Protein AF-A0A2H0WFL1-F1 (afdb_monomer_lite)

pLDDT: mean 81.98, std 18.78, range [39.06, 96.19]

Secondary structure (DSSP, 8-state):
---------------------S--EEEEEETTTEEEEE-TT-BHHHHHHHTT-----TTTTSSSS--SEEEEEE-GGGSPPPPHHHHHHHHHHT--TTEEETTTSB--TT-EEEE--------

Foldseek 3Di:
DDDDDDDDDDDDDPPPPPDDPDDWAWEAEPPVRDIWTDDQPDFLVRRCVVVVNDWDDPVVLPLPPLRQKKFWPDDLVVWDDFDPSFVVVCVVVVNDSRIGRSSRTGGHHHIYMYGDRPDPPDD

Structure (mmCIF, N/CA/C/O backbone):
data_AF-A0A2H0WFL1-F1
#
_entry.id   AF-A0A2H0WFL1-F1
#
loop_
_atom_site.group_PDB
_atom_site.id
_atom_site.type_symbol
_atom_site.label_atom_id
_atom_site.label_alt_id
_atom_site.label_comp_id
_atom_site.label_asym_id
_atom_site.label_entity_id
_atom_site.label_seq_id
_atom_site.pdbx_PDB_ins_code
_atom_site.Cartn_x
_atom_site.Cartn_y
_atom_site.Cartn_z
_atom_site.occupancy
_atom_site.B_iso_or_equiv
_atom_site.auth_seq_id
_atom_site.auth_comp_id
_atom_site.auth_asym_id
_atom_site.auth_atom_id
_atom_site.pdbx_PDB_model_num
ATOM 1 N N . MET A 1 1 ? -10.691 56.637 39.962 1.00 40.41 1 MET A N 1
ATOM 2 C CA . MET A 1 1 ? -10.719 56.886 38.496 1.00 40.41 1 MET A CA 1
ATOM 3 C C . MET A 1 1 ? -9.616 56.018 37.896 1.00 40.41 1 MET A C 1
ATOM 5 O O . MET A 1 1 ? -8.538 56.067 38.453 1.00 40.41 1 MET A O 1
ATOM 9 N N . ARG A 1 2 ? -9.723 55.165 36.876 1.00 43.38 2 ARG A N 1
ATOM 10 C CA . ARG A 1 2 ? -10.666 54.875 35.780 1.00 43.38 2 ARG A CA 1
ATOM 11 C C . ARG A 1 2 ? -10.201 53.474 35.275 1.00 43.38 2 ARG A C 1
ATOM 13 O O . ARG A 1 2 ? -9.009 53.314 35.069 1.00 43.38 2 ARG A O 1
ATOM 20 N N . TRP A 1 3 ? -10.982 52.384 35.379 1.00 39.47 3 TRP A N 1
ATOM 21 C CA . TRP A 1 3 ? -11.643 51.686 34.241 1.00 39.47 3 TRP A CA 1
ATOM 22 C C . TRP A 1 3 ? -10.806 51.741 32.935 1.00 39.47 3 TRP A C 1
ATOM 24 O O . TRP A 1 3 ? -10.462 52.838 32.517 1.00 39.47 3 TRP A O 1
ATOM 34 N N . LYS A 1 4 ? -10.473 50.684 32.179 1.00 42.97 4 LYS A N 1
ATOM 35 C CA . LYS A 1 4 ? -11.078 49.371 31.854 1.00 42.97 4 LYS A CA 1
ATOM 36 C C . LYS A 1 4 ? -9.931 48.497 31.283 1.00 42.97 4 LYS A C 1
ATOM 38 O O . LYS A 1 4 ? -8.981 49.051 30.753 1.00 42.97 4 LYS A O 1
ATOM 43 N N . GLY A 1 5 ? -9.900 47.177 31.412 1.00 40.69 5 GLY A N 1
ATOM 44 C CA . GLY A 1 5 ? -10.826 46.265 30.747 1.00 40.69 5 GLY A CA 1
ATOM 45 C C . GLY A 1 5 ? -10.134 45.606 29.549 1.00 40.69 5 GLY A C 1
ATOM 46 O O . GLY A 1 5 ? -9.771 46.281 28.595 1.00 40.69 5 GLY A O 1
ATOM 47 N N . VAL A 1 6 ? -9.946 44.292 29.683 1.00 48.81 6 VAL A N 1
ATOM 48 C CA . VAL A 1 6 ? -9.890 43.240 28.656 1.00 48.81 6 VAL A CA 1
ATOM 49 C C . VAL A 1 6 ? -10.146 43.665 27.206 1.00 48.81 6 VAL A C 1
ATOM 51 O O . VAL A 1 6 ? -11.125 44.352 26.936 1.00 48.81 6 VAL A O 1
ATOM 54 N N . SER A 1 7 ? -9.366 43.125 26.262 1.00 40.28 7 SER A N 1
ATOM 55 C CA . SER A 1 7 ? -9.861 42.323 25.120 1.00 40.28 7 SER A CA 1
ATOM 56 C C . SER A 1 7 ? -8.899 42.320 23.927 1.00 40.28 7 SER A C 1
ATOM 58 O O . SER A 1 7 ? -8.324 43.343 23.583 1.00 40.28 7 SER A O 1
ATOM 60 N N . SER A 1 8 ? -8.868 41.170 23.240 1.00 41.31 8 SER A N 1
ATOM 61 C CA . SER A 1 8 ? -8.566 41.031 21.807 1.00 41.31 8 SER A CA 1
ATOM 62 C C . SER A 1 8 ? -7.094 41.247 21.420 1.00 41.31 8 SER A C 1
ATOM 64 O O . SER A 1 8 ? -6.538 42.319 21.575 1.00 41.31 8 SER A O 1
ATOM 66 N N . LEU A 1 9 ? -6.377 40.269 20.875 1.00 49.91 9 LEU A N 1
ATOM 67 C CA . LEU A 1 9 ? -6.654 39.723 19.550 1.00 49.91 9 LEU A CA 1
ATOM 68 C C . LEU A 1 9 ? -6.137 38.281 19.464 1.00 49.91 9 LEU A C 1
ATOM 70 O O . LEU A 1 9 ? -5.036 37.988 19.008 1.00 49.91 9 LEU A O 1
ATOM 74 N N . PHE A 1 10 ? -6.999 37.363 19.886 1.00 42.56 10 PHE A N 1
ATOM 75 C CA . PHE A 1 10 ? -7.108 36.063 19.238 1.00 42.56 10 PHE A CA 1
ATOM 76 C C . PHE A 1 10 ? -7.441 36.280 17.752 1.00 42.56 10 PHE A C 1
ATOM 78 O O . PHE A 1 10 ? -8.192 37.195 17.416 1.00 42.56 10 PHE A O 1
ATOM 85 N N . LYS A 1 11 ? -7.021 35.318 16.920 1.00 46.03 11 LYS A N 1
ATOM 86 C CA . LYS A 1 11 ? -7.586 34.986 15.599 1.00 46.03 11 LYS A CA 1
ATOM 87 C C . LYS A 1 11 ? -7.197 35.896 14.427 1.00 46.03 11 LYS A C 1
ATOM 89 O O . LYS A 1 11 ? -7.854 36.894 14.164 1.00 46.03 11 LYS A O 1
ATOM 94 N N . LYS A 1 12 ? -6.296 35.376 13.585 1.00 50.34 12 LYS A N 1
ATOM 95 C CA . LYS A 1 12 ? -6.610 34.751 12.274 1.00 50.34 12 LYS A CA 1
ATOM 96 C C . LYS A 1 12 ? -5.452 34.981 11.308 1.00 50.34 12 LYS A C 1
ATOM 98 O O . LYS A 1 12 ? -5.140 36.126 11.023 1.00 50.34 12 LYS A O 1
ATOM 103 N N . ASN A 1 13 ? -4.888 33.895 10.773 1.00 45.66 13 ASN A N 1
ATOM 104 C CA . ASN A 1 13 ? -4.589 33.750 9.339 1.00 45.66 13 ASN A CA 1
ATOM 105 C C . ASN A 1 13 ? -4.037 32.347 9.008 1.00 45.66 13 ASN A C 1
ATOM 107 O O . ASN A 1 13 ? -3.027 32.212 8.331 1.00 45.66 13 ASN A O 1
ATOM 111 N N . LEU A 1 14 ? -4.742 31.285 9.419 1.00 54.12 14 LEU A N 1
ATOM 112 C CA . LEU A 1 14 ? -4.736 30.050 8.629 1.00 54.12 14 LEU A CA 1
ATOM 113 C C . LEU A 1 14 ? -5.922 30.129 7.670 1.00 54.12 14 LEU A C 1
ATOM 115 O O . LEU A 1 14 ? -7.050 29.777 8.010 1.00 54.12 14 LEU A O 1
ATOM 119 N N . LYS A 1 15 ? -5.664 30.638 6.465 1.00 42.47 15 LYS A N 1
ATOM 120 C CA . LYS A 1 15 ? -6.513 30.364 5.308 1.00 42.47 15 LYS A CA 1
ATOM 121 C C . LYS A 1 15 ? -6.208 28.935 4.858 1.00 42.47 15 LYS A C 1
ATOM 123 O O . LYS A 1 15 ? -5.465 28.726 3.907 1.00 42.47 15 LYS A O 1
ATOM 128 N N . ILE A 1 16 ? -6.750 27.956 5.575 1.00 59.47 16 ILE A N 1
ATOM 129 C CA . ILE A 1 16 ? -6.935 26.617 5.017 1.00 59.47 16 ILE A CA 1
ATOM 130 C C . ILE A 1 16 ? -8.029 26.758 3.967 1.00 59.47 16 ILE A C 1
ATOM 132 O O . ILE A 1 16 ? -9.206 26.911 4.288 1.00 59.47 16 ILE A O 1
ATOM 136 N N . ASN A 1 17 ? -7.595 26.835 2.710 1.00 50.41 17 ASN A N 1
ATOM 137 C CA . ASN A 1 17 ? -8.466 26.803 1.550 1.00 50.41 17 ASN A CA 1
ATOM 138 C C . ASN A 1 17 ? -9.220 25.471 1.580 1.00 50.41 17 ASN A C 1
ATOM 140 O O . ASN A 1 17 ? -8.698 24.411 1.251 1.00 50.41 17 ASN A O 1
ATOM 144 N N . SER A 1 18 ? -10.454 25.554 2.051 1.00 65.56 18 SER A N 1
ATOM 145 C CA . SER A 1 18 ? -11.490 24.551 1.929 1.00 65.56 18 SER A CA 1
ATOM 146 C C . SER A 1 18 ? -11.858 24.408 0.455 1.00 65.56 18 SER A C 1
ATOM 148 O O . SER A 1 18 ? -12.591 25.255 -0.049 1.00 65.56 18 SER A O 1
ATOM 150 N N . GLN A 1 19 ? -11.346 23.380 -0.225 1.00 56.47 19 GLN A N 1
ATOM 151 C CA . GLN A 1 19 ? -11.892 22.840 -1.480 1.00 56.47 19 GLN A CA 1
ATOM 152 C C . GLN A 1 19 ? -11.073 21.614 -1.928 1.00 56.47 19 GLN A C 1
ATOM 154 O O . GLN A 1 19 ? -10.107 21.758 -2.664 1.00 56.47 19 GLN A O 1
ATOM 159 N N . SER A 1 20 ? -11.449 20.413 -1.475 1.00 49.81 20 SER A N 1
ATOM 160 C CA . SER A 1 20 ? -11.457 19.192 -2.308 1.00 49.81 20 SER A CA 1
ATOM 161 C C . SER A 1 20 ? -12.083 18.036 -1.520 1.00 49.81 20 SER A C 1
ATOM 163 O O . SER A 1 20 ? -11.421 17.137 -1.014 1.00 49.81 20 SER A O 1
ATOM 165 N N . SER A 1 21 ? -13.393 18.107 -1.327 1.00 56.44 21 SER A N 1
ATOM 166 C CA . SER A 1 21 ? -14.206 16.995 -0.851 1.00 56.44 21 SER A CA 1
ATOM 167 C C . SER A 1 21 ? -14.844 16.331 -2.070 1.00 56.44 21 SER A C 1
ATOM 169 O O . SER A 1 21 ? -15.737 16.940 -2.657 1.00 56.44 21 SER A O 1
ATOM 171 N N . LYS A 1 22 ? -14.402 15.118 -2.458 1.00 55.22 22 LYS A N 1
ATOM 172 C CA . LYS A 1 22 ? -15.269 14.134 -3.151 1.00 55.22 22 LYS A CA 1
ATOM 173 C C . LYS A 1 22 ? -14.754 12.703 -3.328 1.00 55.22 22 LYS A C 1
ATOM 175 O O . LYS A 1 22 ? -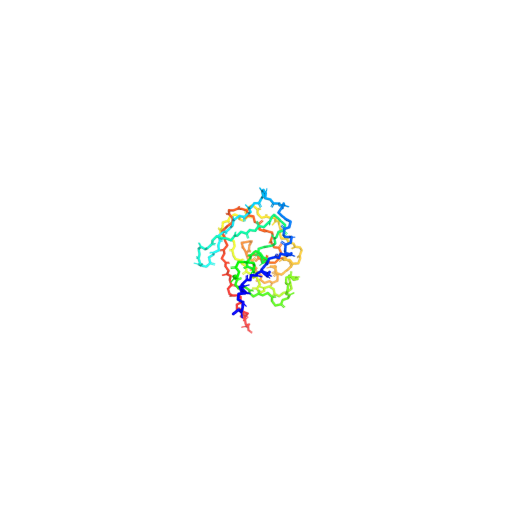15.579 11.864 -3.656 1.00 55.22 22 LYS A O 1
ATOM 180 N N . ASP A 1 23 ? -13.505 12.382 -3.002 1.00 62.41 23 ASP A N 1
ATOM 181 C CA . ASP A 1 23 ? -13.008 11.004 -3.143 1.00 62.41 23 ASP A CA 1
ATOM 182 C C . ASP A 1 23 ? -12.281 10.520 -1.886 1.00 62.41 23 ASP A C 1
ATOM 184 O O . ASP A 1 23 ? -11.087 10.218 -1.906 1.00 62.41 23 ASP A O 1
ATOM 188 N N . ALA A 1 24 ? -13.004 10.495 -0.765 1.00 78.19 24 ALA A N 1
ATOM 189 C CA . ALA A 1 24 ? -12.489 9.919 0.469 1.00 78.19 24 ALA A CA 1
ATOM 190 C C . ALA A 1 24 ? -12.315 8.408 0.277 1.00 78.19 24 ALA A C 1
ATOM 192 O O . ALA A 1 24 ? -13.291 7.659 0.199 1.00 78.19 24 ALA A O 1
ATOM 193 N N . ILE A 1 25 ? -11.064 7.968 0.173 1.00 91.50 25 ILE A N 1
ATOM 194 C CA . ILE A 1 25 ? -10.721 6.555 0.192 1.00 91.50 25 ILE A CA 1
ATOM 195 C C . ILE A 1 25 ? -10.616 6.127 1.646 1.00 91.50 25 ILE A C 1
ATOM 197 O O . ILE A 1 25 ? -9.908 6.755 2.427 1.00 91.50 25 ILE A O 1
ATOM 201 N N . VAL A 1 26 ? -11.295 5.038 1.991 1.00 92.88 26 VAL A N 1
ATOM 202 C CA . VAL A 1 26 ? -11.204 4.427 3.317 1.00 92.88 26 VAL A CA 1
ATOM 203 C C . VAL A 1 26 ? -10.749 2.985 3.167 1.00 92.88 26 VAL A C 1
ATOM 205 O O . VAL A 1 26 ? -11.300 2.235 2.352 1.00 92.88 26 VAL A O 1
ATOM 208 N N . PHE A 1 27 ? -9.746 2.606 3.949 1.00 94.38 27 PHE A N 1
ATOM 209 C CA . PHE A 1 27 ? -9.265 1.233 4.058 1.00 94.38 27 PHE A CA 1
ATOM 210 C C . PHE A 1 27 ? -9.034 0.857 5.517 1.00 94.38 27 PHE A C 1
ATOM 212 O O . PHE A 1 27 ? -8.821 1.722 6.362 1.00 94.38 27 PHE A O 1
ATOM 219 N N . ARG A 1 28 ? -9.066 -0.442 5.807 1.00 96.19 28 ARG A N 1
ATOM 220 C CA . ARG A 1 28 ? -8.909 -0.976 7.159 1.00 96.19 28 ARG A CA 1
ATOM 221 C C . ARG A 1 28 ? -7.506 -1.515 7.389 1.00 96.19 28 ARG A C 1
ATOM 223 O O . ARG A 1 28 ? -6.960 -2.212 6.531 1.00 96.19 28 ARG A O 1
ATOM 230 N N . VAL A 1 29 ? -6.963 -1.258 8.575 1.00 95.62 29 VAL A N 1
ATOM 231 C CA . VAL A 1 29 ? -5.633 -1.703 9.002 1.00 95.62 29 VAL A CA 1
ATOM 232 C C . VAL A 1 29 ? -5.744 -2.690 10.162 1.00 95.62 29 VAL A C 1
ATOM 234 O O . VAL A 1 29 ? -6.427 -2.433 11.148 1.00 95.62 29 VAL A O 1
ATOM 237 N N . LEU A 1 30 ? -5.054 -3.824 10.043 1.00 93.69 30 LEU A N 1
ATOM 238 C CA . LEU A 1 30 ? -4.908 -4.848 11.079 1.00 93.69 30 LEU A CA 1
ATOM 239 C C . LEU A 1 30 ? -3.495 -4.814 11.693 1.00 93.69 30 LEU A C 1
ATOM 241 O O . LEU A 1 30 ? -2.532 -4.552 10.955 1.00 93.69 30 LEU A O 1
ATOM 245 N N . PRO A 1 31 ? -3.341 -5.179 12.984 1.00 90.31 31 PRO A N 1
ATOM 246 C CA . PRO A 1 31 ? -4.352 -5.749 13.897 1.00 90.31 31 PRO A CA 1
ATOM 247 C C . PRO A 1 31 ? -5.283 -4.747 14.604 1.00 90.31 31 PRO A C 1
ATOM 249 O O . PRO A 1 31 ? -6.173 -5.179 15.323 1.00 90.31 31 PRO A O 1
ATOM 252 N N . GLU A 1 32 ? -5.104 -3.442 14.420 1.00 87.94 32 GLU A N 1
ATOM 253 C CA . GLU A 1 32 ? -5.833 -2.403 15.168 1.00 87.94 32 GLU A CA 1
ATOM 254 C C . GLU A 1 32 ? -7.309 -2.265 14.774 1.00 87.94 32 GLU A C 1
ATOM 256 O O . GLU A 1 32 ? -8.051 -1.550 15.440 1.00 87.94 32 GLU A O 1
ATOM 261 N N . GLU A 1 33 ? -7.725 -2.915 13.684 1.00 90.44 33 GLU A N 1
ATOM 262 C CA . GLU A 1 33 ? -9.065 -2.817 13.090 1.00 90.44 33 GLU A CA 1
ATOM 263 C C . GLU A 1 33 ? -9.521 -1.370 12.852 1.00 90.44 33 GLU A C 1
ATOM 265 O O . GLU A 1 33 ? -10.714 -1.067 12.863 1.00 90.44 33 GLU A O 1
ATOM 270 N N . ALA A 1 34 ? -8.565 -0.473 12.613 1.00 91.56 34 ALA A N 1
ATOM 271 C CA . ALA A 1 34 ? -8.834 0.941 12.431 1.00 91.56 34 ALA A CA 1
ATOM 272 C C . ALA A 1 34 ? -9.022 1.275 10.952 1.00 91.56 34 ALA A C 1
ATOM 274 O O . ALA A 1 34 ? -8.302 0.773 10.082 1.00 91.56 34 ALA A O 1
ATOM 275 N N . ASP A 1 35 ? -9.968 2.167 10.686 1.00 93.75 35 ASP A N 1
ATOM 276 C CA . ASP A 1 35 ? -10.247 2.665 9.348 1.00 93.75 35 ASP A CA 1
ATOM 277 C C . ASP A 1 35 ? -9.437 3.953 9.105 1.00 93.75 35 ASP A C 1
ATOM 279 O O . ASP A 1 35 ? -9.543 4.934 9.845 1.00 93.75 35 ASP A O 1
ATOM 283 N N . VAL A 1 36 ? -8.602 3.936 8.065 1.00 93.94 36 VAL A N 1
ATOM 284 C CA . VAL A 1 36 ? -7.697 5.023 7.680 1.00 93.94 36 VAL A CA 1
ATOM 285 C C . VAL A 1 36 ? -8.241 5.734 6.448 1.00 93.94 36 VAL A C 1
ATOM 287 O O . VAL A 1 36 ? -8.630 5.101 5.463 1.00 93.94 36 VAL A O 1
ATOM 290 N N . ASN A 1 37 ? -8.244 7.067 6.503 1.00 92.88 37 ASN A N 1
ATOM 291 C CA . ASN A 1 37 ? -8.650 7.920 5.391 1.00 92.88 37 ASN A CA 1
ATOM 292 C C . ASN A 1 37 ? -7.446 8.268 4.510 1.00 92.88 37 ASN A C 1
ATOM 294 O O . ASN A 1 37 ? -6.396 8.666 5.010 1.00 92.88 37 ASN A O 1
ATOM 298 N N . ALA A 1 38 ? -7.631 8.183 3.197 1.00 92.62 38 ALA A N 1
ATOM 299 C CA . ALA A 1 38 ? -6.646 8.543 2.190 1.00 92.62 38 ALA A CA 1
ATOM 300 C C . ALA A 1 38 ? -7.280 9.318 1.031 1.00 92.62 38 ALA A C 1
ATOM 302 O O . ALA A 1 38 ? -8.484 9.255 0.775 1.00 92.62 38 ALA A O 1
ATOM 303 N N . SER A 1 39 ? -6.432 10.027 0.297 1.00 90.75 39 SER A N 1
ATOM 304 C CA . SER A 1 39 ? -6.767 10.654 -0.983 1.00 90.75 39 SER A CA 1
ATOM 305 C C . SER A 1 39 ? -6.449 9.704 -2.143 1.00 90.75 39 SER A C 1
ATOM 307 O O . SER A 1 39 ? -5.559 8.865 -2.029 1.00 90.75 39 SER A O 1
ATOM 309 N N . GLN A 1 40 ? -7.100 9.872 -3.300 1.00 85.69 40 GLN A N 1
ATOM 310 C CA . GLN A 1 40 ? -6.867 9.029 -4.492 1.00 85.69 40 GLN A CA 1
ATOM 311 C C . GLN A 1 40 ? -5.416 8.986 -4.990 1.00 85.69 40 GLN A C 1
ATOM 313 O O . GLN A 1 40 ? -5.020 8.025 -5.649 1.00 85.69 40 GLN A O 1
ATOM 318 N N . SER A 1 41 ? -4.637 10.026 -4.696 1.00 89.00 41 SER A N 1
ATOM 319 C CA . SER A 1 41 ? -3.233 10.151 -5.085 1.00 89.00 41 SER A CA 1
ATOM 320 C C . SER A 1 41 ? -2.251 9.804 -3.965 1.00 89.00 41 SER A C 1
ATOM 322 O O . SER A 1 41 ? -1.051 9.969 -4.160 1.00 89.00 41 SER A O 1
ATOM 324 N N . GLN A 1 42 ? -2.729 9.393 -2.785 1.00 91.88 42 GLN A N 1
ATOM 325 C CA . GLN A 1 42 ? -1.860 9.045 -1.662 1.00 91.88 42 GLN A CA 1
ATOM 326 C C . GLN A 1 42 ? -1.474 7.571 -1.699 1.00 91.88 42 GLN A C 1
ATOM 328 O O . GLN A 1 42 ? -2.278 6.692 -2.032 1.00 91.88 42 GLN A O 1
ATOM 333 N N . THR A 1 43 ? -0.227 7.307 -1.322 1.00 94.81 43 THR A N 1
ATOM 334 C CA . THR A 1 43 ? 0.227 5.944 -1.066 1.00 94.81 43 THR A CA 1
ATOM 335 C C . THR A 1 43 ? -0.362 5.438 0.247 1.00 94.81 43 THR A C 1
ATOM 337 O O . THR A 1 43 ? -0.802 6.215 1.101 1.00 94.81 43 THR A O 1
ATOM 340 N N . ILE A 1 44 ? -0.365 4.120 0.429 1.00 94.75 44 ILE A N 1
ATOM 341 C CA . ILE A 1 44 ? -0.754 3.525 1.708 1.00 94.75 44 ILE A CA 1
ATOM 342 C C . ILE A 1 44 ? 0.203 3.992 2.815 1.00 94.75 44 ILE A C 1
ATOM 344 O O . ILE A 1 44 ? -0.258 4.269 3.917 1.00 94.75 44 ILE A O 1
ATOM 348 N N . LEU A 1 45 ? 1.505 4.139 2.531 1.00 95.25 45 LEU A N 1
ATOM 349 C CA . LEU A 1 45 ? 2.473 4.675 3.495 1.00 95.25 45 LEU A CA 1
ATOM 350 C C . LEU A 1 45 ? 2.066 6.073 3.977 1.00 95.25 45 LEU A C 1
ATOM 352 O O . LEU A 1 45 ? 1.961 6.284 5.181 1.00 95.25 45 LEU A O 1
ATOM 356 N N . ASP A 1 46 ? 1.794 7.004 3.060 1.00 94.56 46 ASP A N 1
ATOM 357 C CA . ASP A 1 46 ? 1.429 8.380 3.424 1.00 94.56 46 ASP A CA 1
ATOM 358 C C . ASP A 1 46 ? 0.150 8.423 4.263 1.00 94.56 46 ASP A C 1
ATOM 360 O O . ASP A 1 46 ? 0.056 9.183 5.226 1.00 94.56 46 ASP A O 1
ATOM 364 N N . ALA A 1 47 ? -0.830 7.586 3.915 1.00 94.50 47 ALA A N 1
ATOM 365 C CA . ALA A 1 47 ? -2.082 7.483 4.650 1.00 94.50 47 ALA A CA 1
ATOM 366 C C . ALA A 1 47 ? -1.882 6.921 6.067 1.00 94.50 47 ALA A C 1
ATOM 368 O O . ALA A 1 47 ? -2.478 7.427 7.016 1.00 94.50 47 ALA A O 1
ATOM 369 N N . LEU A 1 48 ? -1.016 5.914 6.228 1.00 93.88 48 LEU A N 1
ATOM 370 C CA . LEU A 1 48 ? -0.658 5.367 7.539 1.00 93.88 48 LEU A CA 1
ATOM 371 C C . LEU A 1 48 ? 0.054 6.412 8.404 1.00 93.88 48 LEU A C 1
ATOM 373 O O . LEU A 1 48 ? -0.337 6.618 9.550 1.00 93.88 48 LEU A O 1
ATOM 377 N N . LEU A 1 49 ? 1.039 7.119 7.845 1.00 93.06 49 LEU A N 1
ATOM 378 C CA . LEU A 1 49 ? 1.765 8.172 8.559 1.00 93.06 49 LEU A CA 1
ATOM 379 C C . LEU A 1 49 ? 0.839 9.326 8.968 1.00 93.06 49 LEU A C 1
ATOM 381 O O . LEU A 1 49 ? 0.936 9.823 10.088 1.00 93.06 49 LEU A O 1
ATOM 385 N N . ALA A 1 50 ? -0.094 9.721 8.097 1.00 91.88 50 ALA A N 1
ATOM 386 C CA . ALA A 1 50 ? -1.099 10.740 8.403 1.00 91.88 50 ALA A CA 1
ATOM 387 C C . ALA A 1 50 ? -2.090 10.305 9.497 1.00 91.88 50 ALA A C 1
ATOM 389 O O . ALA A 1 50 ? -2.638 11.156 10.195 1.00 9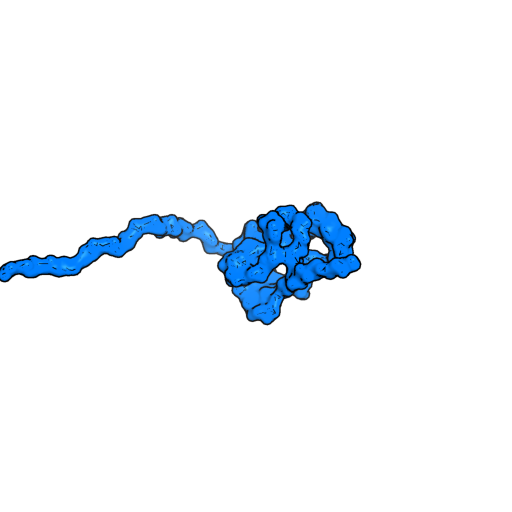1.88 50 ALA A O 1
ATOM 390 N N . ALA A 1 51 ? -2.315 8.999 9.647 1.00 91.25 51 ALA A N 1
ATOM 391 C CA . ALA A 1 51 ? -3.131 8.407 10.703 1.00 91.25 51 ALA A CA 1
ATOM 392 C C . ALA A 1 51 ? -2.331 8.072 11.976 1.00 91.25 51 ALA A C 1
ATOM 394 O O . ALA A 1 51 ? -2.847 7.364 12.838 1.00 91.25 51 ALA A O 1
ATOM 395 N N . GLU A 1 52 ? -1.081 8.542 12.080 1.00 90.75 52 GLU A N 1
ATOM 396 C CA . GLU A 1 52 ? -0.169 8.265 13.201 1.00 90.75 52 GLU A CA 1
ATOM 397 C C . GLU A 1 52 ? 0.067 6.756 13.422 1.00 90.75 52 GLU A C 1
ATOM 399 O O . GLU A 1 52 ? 0.380 6.299 14.521 1.00 90.75 52 GLU A O 1
ATOM 404 N N . MET A 1 53 ? -0.060 5.961 12.352 1.00 90.06 53 MET A N 1
ATOM 405 C CA . MET A 1 53 ? 0.231 4.533 12.352 1.00 90.06 53 MET A CA 1
ATOM 406 C C . MET A 1 53 ? 1.659 4.283 11.893 1.00 90.06 53 MET A C 1
ATOM 408 O O . MET A 1 53 ? 1.993 4.409 10.714 1.00 90.06 53 MET A O 1
ATOM 412 N N . GLU A 1 54 ? 2.505 3.872 12.831 1.00 87.25 54 GLU A N 1
ATOM 413 C CA . GLU A 1 54 ? 3.912 3.617 12.545 1.00 87.25 54 GLU A CA 1
ATOM 414 C C . GLU A 1 54 ? 4.102 2.384 11.651 1.00 87.25 54 GLU A C 1
ATOM 416 O O . GLU A 1 54 ? 3.516 1.320 11.851 1.00 87.25 54 GLU A O 1
ATOM 421 N N . ILE A 1 55 ? 4.950 2.516 10.643 1.00 90.06 55 ILE A N 1
ATOM 422 C CA . ILE A 1 55 ? 5.428 1.410 9.820 1.00 90.06 55 ILE A CA 1
ATOM 423 C C . ILE A 1 55 ? 6.856 1.733 9.408 1.00 90.06 55 ILE A C 1
ATOM 425 O O . ILE A 1 55 ? 7.166 2.886 9.105 1.00 90.06 55 ILE A O 1
ATOM 429 N N . ASP A 1 56 ? 7.734 0.738 9.387 1.00 91.50 56 ASP A N 1
ATOM 430 C CA . ASP A 1 56 ? 9.136 0.976 9.070 1.00 91.50 56 ASP A CA 1
ATOM 431 C C . ASP A 1 56 ? 9.306 1.438 7.619 1.00 91.50 56 ASP A C 1
ATOM 433 O O . ASP A 1 56 ? 8.899 0.763 6.674 1.00 91.50 56 ASP A O 1
ATOM 437 N N . HIS A 1 57 ? 9.980 2.565 7.408 1.00 91.31 57 HIS A N 1
ATOM 438 C CA . HIS A 1 57 ? 10.200 3.142 6.078 1.00 91.31 57 HIS A CA 1
ATOM 439 C C . HIS A 1 57 ? 11.589 3.783 5.968 1.00 91.31 57 HIS A C 1
ATOM 441 O O . HIS A 1 57 ? 11.729 4.944 5.598 1.00 91.31 57 HIS A O 1
ATOM 447 N N . SER A 1 58 ? 12.648 3.024 6.260 1.00 90.75 58 SER A N 1
ATOM 448 C CA . SER A 1 58 ? 14.015 3.565 6.384 1.00 90.75 58 SER A CA 1
ATOM 449 C C . SER A 1 58 ? 14.555 4.261 5.127 1.00 90.75 58 SER A C 1
ATOM 451 O O . SER A 1 58 ? 15.395 5.148 5.231 1.00 90.75 58 SER A O 1
ATOM 453 N N . CYS A 1 59 ? 14.055 3.905 3.939 1.00 92.06 59 CYS A N 1
ATOM 454 C CA . CYS A 1 59 ? 14.400 4.584 2.683 1.00 92.06 59 CYS A CA 1
ATOM 455 C C . CYS A 1 59 ? 13.545 5.824 2.365 1.00 92.06 59 CYS A C 1
ATOM 457 O O . CYS A 1 59 ? 13.685 6.378 1.281 1.00 92.06 59 CYS A O 1
ATOM 459 N N . GLY A 1 60 ? 12.604 6.221 3.228 1.00 89.62 60 GLY A N 1
ATOM 460 C CA . GLY A 1 60 ? 11.708 7.355 2.971 1.00 89.62 60 GLY A CA 1
ATOM 461 C C . GLY A 1 60 ? 10.713 7.141 1.823 1.00 89.62 60 GLY A C 1
ATOM 462 O O . GLY A 1 60 ? 10.245 8.107 1.237 1.00 89.62 60 GLY A O 1
ATOM 463 N N . GLY A 1 61 ? 10.410 5.888 1.464 1.00 90.69 61 GLY A N 1
ATOM 464 C CA . GLY A 1 61 ? 9.430 5.565 0.418 1.00 90.69 61 GLY A CA 1
ATOM 465 C C . GLY A 1 61 ? 9.997 5.342 -0.989 1.00 90.69 61 GLY A C 1
ATOM 466 O O . GLY A 1 61 ? 9.230 5.166 -1.926 1.00 90.69 61 GLY A O 1
ATOM 467 N N . MET A 1 62 ? 11.321 5.256 -1.149 1.00 91.38 62 MET A N 1
ATOM 468 C CA . MET A 1 62 ? 11.982 5.010 -2.446 1.00 91.38 62 MET A CA 1
ATOM 469 C C . MET A 1 62 ? 11.876 3.564 -2.970 1.00 91.38 62 MET A C 1
ATOM 471 O O . MET A 1 62 ? 12.447 3.244 -4.006 1.00 91.38 62 MET A O 1
ATOM 475 N N . GLY A 1 63 ? 11.217 2.660 -2.239 1.00 89.94 63 GLY A N 1
ATOM 476 C CA . GLY A 1 63 ? 11.070 1.260 -2.652 1.00 89.94 63 GLY A CA 1
ATOM 477 C C . GLY A 1 63 ? 12.332 0.398 -2.515 1.00 89.94 63 GLY A C 1
ATOM 478 O O . GLY A 1 63 ? 12.333 -0.720 -3.002 1.00 89.94 63 GLY A O 1
ATOM 479 N N . SER A 1 64 ? 13.389 0.863 -1.834 1.00 90.31 64 SER A N 1
ATOM 480 C CA . SER A 1 64 ? 14.686 0.157 -1.762 1.00 90.31 64 SER A CA 1
ATOM 481 C C . SER A 1 64 ? 14.942 -0.629 -0.467 1.00 90.31 64 SER A C 1
ATOM 483 O O . SER A 1 64 ? 15.731 -1.571 -0.457 1.00 90.31 64 SER A O 1
ATOM 485 N N . CYS A 1 65 ? 14.264 -0.299 0.638 1.00 90.44 65 CYS A N 1
ATOM 486 C CA . CYS A 1 65 ? 14.475 -0.982 1.926 1.00 90.44 65 CYS A CA 1
ATOM 487 C C . CYS A 1 65 ? 13.621 -2.251 2.110 1.00 90.44 65 CYS A C 1
ATOM 489 O O . CYS A 1 65 ? 14.051 -3.225 2.736 1.00 90.44 65 CYS A O 1
ATOM 491 N N . GLY A 1 66 ? 12.392 -2.234 1.591 1.00 89.50 66 GLY A N 1
ATOM 492 C CA . GLY A 1 66 ? 11.387 -3.272 1.805 1.00 89.50 66 GLY A CA 1
ATOM 493 C C . GLY A 1 66 ? 10.857 -3.404 3.234 1.00 89.50 66 GLY A C 1
ATOM 494 O O . GLY A 1 66 ? 10.223 -4.404 3.545 1.00 89.50 66 GLY A O 1
ATOM 495 N N . THR A 1 67 ? 11.119 -2.432 4.113 1.00 91.88 67 THR A N 1
ATOM 496 C CA . THR A 1 67 ? 10.632 -2.464 5.502 1.00 91.88 67 THR A CA 1
ATOM 497 C C . THR A 1 67 ? 9.159 -2.074 5.619 1.00 91.88 67 THR A C 1
ATOM 499 O O . THR A 1 67 ? 8.484 -2.494 6.549 1.00 91.88 67 THR A O 1
ATOM 502 N N . CYS A 1 68 ? 8.632 -1.336 4.636 1.00 93.62 68 CYS A N 1
ATOM 503 C CA . CYS A 1 68 ? 7.235 -0.887 4.579 1.00 93.62 68 CYS A CA 1
ATOM 504 C C . CYS A 1 68 ? 6.277 -1.972 4.050 1.00 93.62 68 CYS A C 1
ATOM 506 O O . CYS A 1 68 ? 5.289 -1.691 3.368 1.00 93.62 68 CYS A O 1
ATOM 508 N N . LEU A 1 69 ? 6.615 -3.233 4.318 1.00 93.81 69 LEU A N 1
ATOM 509 C CA . LEU A 1 69 ? 5.913 -4.396 3.807 1.00 93.81 69 LEU A CA 1
ATOM 510 C C . LEU A 1 69 ? 4.545 -4.535 4.480 1.00 93.81 69 LEU A C 1
ATOM 512 O O . LEU A 1 69 ? 4.423 -4.551 5.708 1.00 93.81 69 LEU A O 1
ATOM 516 N N . ILE A 1 70 ? 3.516 -4.692 3.660 1.00 94.81 70 ILE A N 1
ATOM 517 C CA . ILE A 1 70 ? 2.150 -4.967 4.095 1.00 94.81 70 ILE A CA 1
ATOM 518 C C . ILE A 1 70 ? 1.642 -6.240 3.429 1.00 94.81 70 ILE A C 1
ATOM 520 O O . ILE A 1 70 ? 2.078 -6.613 2.342 1.00 94.81 70 ILE A O 1
ATOM 524 N N . GLU A 1 71 ? 0.701 -6.902 4.087 1.00 95.44 71 GLU A N 1
ATOM 525 C CA . GLU A 1 71 ? -0.065 -8.006 3.519 1.00 95.44 71 GLU A CA 1
ATOM 526 C C . GLU A 1 71 ? -1.479 -7.513 3.200 1.00 95.44 71 GLU A C 1
ATOM 528 O O . GLU A 1 71 ? -2.187 -7.020 4.079 1.00 95.44 71 GLU A O 1
ATOM 533 N N . VAL A 1 72 ? -1.897 -7.640 1.946 1.00 95.62 72 VAL A N 1
ATOM 534 C CA . VAL A 1 72 ? -3.256 -7.338 1.499 1.00 95.62 72 VAL A CA 1
ATOM 535 C C . VAL A 1 72 ? -4.134 -8.546 1.807 1.00 95.62 72 VAL A C 1
ATOM 537 O O . VAL A 1 72 ? -3.941 -9.627 1.262 1.00 95.62 72 VAL A O 1
ATOM 540 N N . ILE A 1 73 ? -5.095 -8.367 2.707 1.00 95.56 73 ILE A N 1
ATOM 541 C CA . ILE A 1 73 ? -6.038 -9.414 3.116 1.00 95.56 73 ILE A CA 1
ATOM 542 C C . ILE A 1 73 ? -7.247 -9.437 2.185 1.00 95.56 73 ILE A C 1
ATOM 544 O O . ILE A 1 73 ? -7.714 -10.507 1.804 1.00 95.56 73 ILE A O 1
ATOM 548 N N . THR A 1 74 ? -7.722 -8.253 1.795 1.00 94.69 74 THR A N 1
ATOM 549 C CA . THR A 1 74 ? -8.888 -8.084 0.924 1.00 94.69 74 THR A CA 1
ATOM 550 C C . THR A 1 74 ? -8.643 -6.947 -0.060 1.00 94.69 74 THR A C 1
ATOM 552 O O . THR A 1 74 ? -8.085 -5.913 0.313 1.00 94.69 74 THR A O 1
ATOM 555 N N . GLY A 1 75 ? -9.108 -7.126 -1.300 1.00 92.06 75 GLY A N 1
ATOM 556 C CA . GLY A 1 75 ? -9.074 -6.096 -2.341 1.00 92.06 75 GLY A CA 1
ATOM 557 C C . GLY A 1 75 ? -7.783 -6.057 -3.163 1.00 92.06 75 GLY A C 1
ATOM 558 O O . GLY A 1 75 ? -7.493 -5.030 -3.772 1.00 92.06 75 GLY A O 1
ATOM 559 N N . LEU A 1 76 ? -7.029 -7.163 -3.206 1.00 92.06 76 LEU A N 1
ATOM 560 C CA . LEU A 1 76 ? -5.841 -7.302 -4.057 1.00 92.06 76 LEU A CA 1
ATOM 561 C C . LEU A 1 76 ? -6.167 -7.045 -5.538 1.00 92.06 76 LEU A C 1
ATOM 563 O O . LEU A 1 76 ? -5.433 -6.319 -6.199 1.00 92.06 76 LEU A O 1
ATOM 567 N N . ASP A 1 77 ? -7.314 -7.534 -6.015 1.00 90.44 77 ASP A N 1
ATOM 568 C CA . ASP A 1 77 ? -7.774 -7.371 -7.405 1.00 90.44 77 ASP A CA 1
ATOM 569 C C . ASP A 1 77 ? -8.040 -5.905 -7.797 1.00 90.44 77 ASP A C 1
ATOM 571 O O . ASP A 1 77 ? -8.058 -5.556 -8.976 1.00 90.44 77 ASP A O 1
ATOM 575 N N . CYS A 1 78 ? -8.257 -5.029 -6.811 1.00 89.19 78 CYS A N 1
ATOM 576 C CA . CYS A 1 78 ? -8.484 -3.599 -7.025 1.00 89.19 78 CYS A CA 1
ATOM 577 C C . CYS A 1 78 ? -7.176 -2.797 -7.108 1.00 89.19 78 CYS A C 1
ATOM 579 O O . CYS A 1 78 ? -7.206 -1.598 -7.414 1.00 89.19 78 CYS A O 1
ATOM 581 N N . LEU A 1 79 ? -6.040 -3.414 -6.770 1.00 90.25 79 LEU A N 1
ATOM 582 C CA . LEU A 1 79 ? -4.745 -2.753 -6.774 1.00 90.25 79 LEU A CA 1
ATOM 583 C C . LEU A 1 79 ? -4.131 -2.755 -8.176 1.00 90.25 79 LEU A C 1
ATOM 585 O O . LEU A 1 79 ? -4.286 -3.714 -8.931 1.00 90.25 79 LEU A O 1
ATOM 589 N N . PRO A 1 80 ? -3.385 -1.695 -8.532 1.00 88.06 80 PRO A N 1
ATOM 590 C CA . PRO A 1 80 ? -2.581 -1.725 -9.739 1.00 88.06 80 PRO A CA 1
ATOM 591 C C . PRO A 1 80 ? -1.504 -2.823 -9.647 1.00 88.06 80 PRO A C 1
ATOM 593 O O . PRO A 1 80 ? -1.119 -3.235 -8.536 1.00 88.06 80 PRO A O 1
ATOM 596 N N . PRO A 1 81 ? -0.969 -3.264 -10.801 1.00 91.50 81 PRO A N 1
ATOM 597 C CA . PRO A 1 81 ? 0.202 -4.130 -10.823 1.00 91.50 81 PRO A CA 1
ATOM 598 C C . PRO A 1 81 ? 1.368 -3.488 -10.063 1.00 91.50 81 PRO A C 1
ATOM 600 O O . PRO A 1 81 ? 1.389 -2.278 -9.812 1.00 91.50 81 PRO A O 1
ATOM 603 N N . ARG A 1 82 ? 2.334 -4.317 -9.669 1.00 94.00 82 ARG A N 1
ATOM 604 C CA . ARG A 1 82 ? 3.553 -3.846 -9.007 1.00 94.00 82 ARG A CA 1
ATOM 605 C C . ARG A 1 82 ? 4.303 -2.854 -9.885 1.00 94.00 82 ARG A C 1
ATOM 607 O O . ARG A 1 82 ? 4.310 -2.977 -11.110 1.00 94.00 82 ARG A O 1
ATOM 614 N N . THR A 1 83 ? 4.956 -1.891 -9.243 1.00 92.75 83 THR A N 1
ATOM 615 C CA . THR A 1 83 ? 5.983 -1.094 -9.920 1.00 92.75 83 THR A CA 1
ATOM 616 C C . THR A 1 83 ? 7.194 -1.980 -10.222 1.00 92.75 83 THR A C 1
ATOM 618 O O . THR A 1 83 ? 7.365 -3.025 -9.599 1.00 92.75 83 THR A O 1
ATOM 621 N N . GLU A 1 84 ? 8.045 -1.578 -11.165 1.00 93.94 84 GLU A N 1
ATOM 622 C CA . GLU A 1 84 ? 9.261 -2.329 -11.520 1.00 93.94 84 GLU A CA 1
ATOM 623 C C . GLU A 1 84 ? 10.153 -2.572 -10.290 1.00 93.94 84 GLU A C 1
ATOM 625 O O . GLU A 1 84 ? 10.471 -3.712 -9.969 1.00 93.94 84 GLU A O 1
ATOM 630 N N . VAL A 1 85 ? 10.409 -1.517 -9.509 1.00 93.12 85 VAL A N 1
ATOM 631 C CA . VAL A 1 85 ? 11.193 -1.581 -8.262 1.00 93.12 85 VAL A CA 1
ATOM 632 C C . VAL A 1 85 ? 10.570 -2.535 -7.236 1.00 93.12 85 VAL A C 1
ATOM 634 O O . VAL A 1 85 ? 11.273 -3.303 -6.579 1.00 93.12 85 VAL A O 1
ATOM 637 N N . GLU A 1 86 ? 9.244 -2.495 -7.082 1.00 93.69 86 GLU A N 1
ATOM 638 C CA . GLU A 1 86 ? 8.533 -3.408 -6.186 1.00 93.69 86 GLU A CA 1
ATOM 639 C C . GLU A 1 86 ? 8.622 -4.858 -6.679 1.00 93.69 86 GLU A C 1
ATOM 641 O O . GLU A 1 86 ? 8.783 -5.771 -5.870 1.00 93.69 86 GLU A O 1
ATOM 646 N N . ASN A 1 87 ? 8.525 -5.076 -7.991 1.00 94.62 87 ASN A N 1
ATOM 647 C CA . ASN A 1 87 ? 8.560 -6.397 -8.602 1.00 94.62 87 ASN A CA 1
ATOM 648 C C . ASN A 1 87 ? 9.941 -7.058 -8.495 1.00 94.62 87 ASN A C 1
ATOM 650 O O . ASN A 1 87 ? 10.022 -8.241 -8.158 1.00 94.62 87 ASN A O 1
ATOM 654 N N . ASP A 1 88 ? 11.010 -6.295 -8.717 1.00 93.81 88 ASP A N 1
ATOM 655 C CA . ASP A 1 88 ? 12.385 -6.774 -8.557 1.00 93.81 88 ASP A CA 1
ATOM 656 C C . ASP A 1 88 ? 12.630 -7.212 -7.110 1.00 93.81 88 ASP A C 1
ATOM 658 O O . ASP A 1 88 ? 13.043 -8.342 -6.845 1.00 93.81 88 ASP A O 1
ATOM 662 N N . MET A 1 89 ? 12.248 -6.368 -6.144 1.00 91.75 89 MET A N 1
ATOM 663 C CA . MET A 1 89 ? 12.383 -6.697 -4.726 1.00 91.75 89 MET A CA 1
ATOM 664 C C . MET A 1 89 ? 11.530 -7.900 -4.310 1.00 91.75 89 MET A C 1
ATOM 666 O O . MET A 1 89 ? 11.988 -8.736 -3.526 1.00 91.75 89 MET A O 1
ATOM 670 N N . ALA A 1 90 ? 10.293 -7.986 -4.804 1.00 92.56 90 ALA A N 1
ATOM 671 C CA . ALA A 1 90 ? 9.406 -9.109 -4.526 1.00 92.56 90 ALA A CA 1
ATOM 672 C C . ALA A 1 90 ? 9.983 -10.422 -5.070 1.00 92.56 90 ALA A C 1
ATOM 674 O O . ALA A 1 90 ? 9.910 -11.445 -4.390 1.00 92.56 90 ALA A O 1
ATOM 675 N N . THR A 1 91 ? 10.606 -10.386 -6.248 1.00 92.75 91 THR A N 1
ATOM 676 C CA . THR A 1 91 ? 11.271 -11.546 -6.854 1.00 92.75 91 THR A CA 1
ATOM 677 C C . THR A 1 91 ? 12.476 -11.978 -6.021 1.00 92.75 91 THR A C 1
ATOM 679 O O . THR A 1 91 ? 12.558 -13.139 -5.617 1.00 92.75 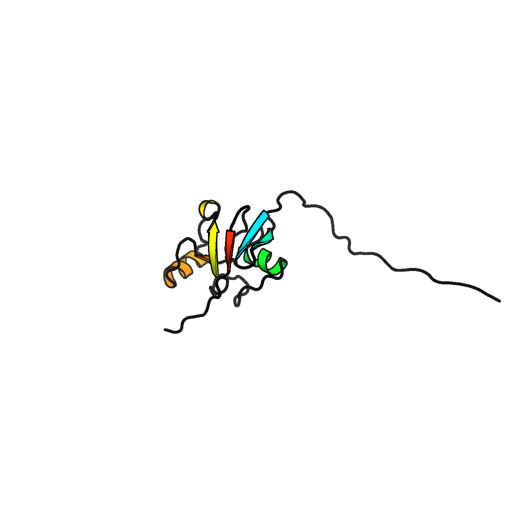91 THR A O 1
ATOM 682 N N . ASP A 1 92 ? 13.358 -11.038 -5.676 1.00 91.38 92 ASP A N 1
ATOM 683 C CA . ASP A 1 92 ? 14.570 -11.304 -4.894 1.00 91.38 92 ASP A CA 1
ATOM 684 C C . ASP A 1 92 ? 14.265 -11.864 -3.500 1.00 91.38 92 ASP A C 1
ATOM 686 O O . ASP A 1 92 ? 14.971 -12.738 -2.989 1.00 91.38 92 ASP A O 1
ATOM 690 N N . ARG A 1 93 ? 13.202 -11.358 -2.864 1.00 88.81 93 ARG A N 1
ATOM 691 C CA . ARG A 1 93 ? 12.795 -11.748 -1.505 1.00 88.81 93 ARG A CA 1
ATOM 692 C C . ARG A 1 93 ? 11.725 -12.838 -1.470 1.00 88.81 93 ARG A C 1
ATOM 694 O O . ARG A 1 93 ? 11.336 -13.245 -0.376 1.00 88.81 93 ARG A O 1
ATOM 701 N N . GLN A 1 94 ? 11.297 -13.329 -2.634 1.00 91.81 94 GLN A N 1
ATOM 702 C CA . GLN A 1 94 ? 10.282 -14.372 -2.797 1.00 91.81 94 GLN A CA 1
ATOM 703 C C . GLN A 1 94 ? 8.950 -14.029 -2.107 1.00 91.81 94 GLN A C 1
ATOM 705 O O . GLN A 1 94 ? 8.383 -14.844 -1.378 1.00 91.81 94 GLN A O 1
ATOM 710 N N . T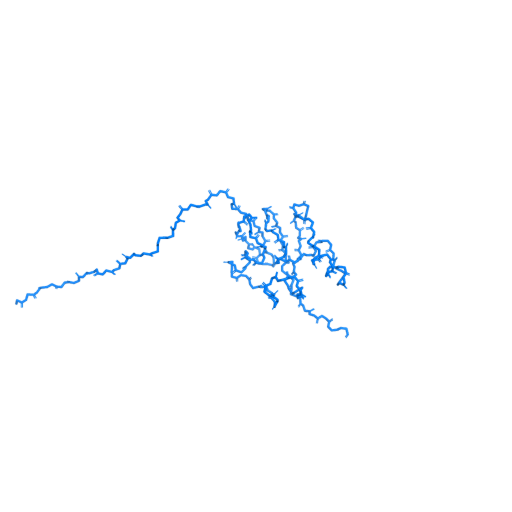RP A 1 95 ? 8.480 -12.799 -2.307 1.00 91.94 95 TRP A N 1
ATOM 711 C CA . TRP A 1 95 ? 7.219 -12.313 -1.755 1.00 91.94 95 TRP A CA 1
ATOM 712 C C . TRP A 1 95 ? 6.005 -12.808 -2.546 1.00 91.94 95 TRP A C 1
ATOM 714 O O . TRP A 1 95 ? 6.018 -12.861 -3.776 1.00 91.94 95 TRP A O 1
ATOM 724 N N . ASP A 1 96 ? 4.934 -13.127 -1.823 1.00 92.75 96 ASP A N 1
ATOM 725 C CA . ASP A 1 96 ? 3.627 -13.491 -2.384 1.00 92.75 96 ASP A CA 1
ATOM 726 C C . ASP A 1 96 ? 2.971 -12.264 -3.049 1.00 92.75 96 ASP A C 1
ATOM 728 O O . ASP A 1 96 ? 3.258 -11.132 -2.675 1.00 92.75 96 ASP A O 1
ATOM 732 N N . GLU A 1 97 ? 2.074 -12.435 -4.022 1.00 91.94 97 GLU A N 1
ATOM 733 C CA . GLU A 1 97 ? 1.304 -11.358 -4.674 1.00 91.94 97 GLU A CA 1
ATOM 734 C C . GLU A 1 97 ? 0.569 -10.443 -3.686 1.00 91.94 97 GLU A C 1
ATOM 736 O O . GLU A 1 97 ? 0.511 -9.226 -3.884 1.00 91.94 97 GLU A O 1
ATOM 741 N N . LYS A 1 98 ? 0.072 -11.012 -2.584 1.00 94.25 98 LYS A N 1
ATOM 742 C CA . LYS A 1 98 ? -0.575 -10.251 -1.505 1.00 94.25 98 LYS A CA 1
ATOM 743 C C . LYS A 1 98 ? 0.390 -9.379 -0.702 1.00 94.25 98 LYS A C 1
ATOM 745 O O . LYS A 1 98 ? -0.051 -8.505 0.040 1.00 94.25 98 LYS A O 1
ATOM 750 N N . GLU A 1 99 ? 1.692 -9.621 -0.795 1.00 94.44 99 GLU A N 1
ATOM 751 C CA . GLU A 1 99 ? 2.710 -8.844 -0.101 1.00 94.44 99 GLU A CA 1
ATOM 752 C C . GLU A 1 99 ? 3.130 -7.662 -0.972 1.00 94.44 99 GLU A C 1
ATOM 754 O O . GLU A 1 99 ? 3.681 -7.816 -2.066 1.00 94.44 99 GLU A O 1
ATOM 759 N N . ARG A 1 100 ? 2.824 -6.458 -0.495 1.00 95.38 100 ARG A N 1
ATOM 760 C CA . ARG A 1 100 ? 3.023 -5.213 -1.237 1.00 95.38 100 ARG A CA 1
ATOM 761 C C . ARG A 1 100 ? 3.862 -4.235 -0.432 1.00 95.38 100 ARG A C 1
ATOM 763 O O . ARG A 1 100 ? 3.856 -4.252 0.801 1.00 95.38 100 ARG A O 1
ATOM 770 N N . LEU A 1 101 ? 4.561 -3.346 -1.125 1.00 95.25 101 LEU A N 1
ATOM 771 C CA . LEU A 1 101 ? 5.212 -2.200 -0.498 1.00 95.25 101 LEU A CA 1
ATOM 772 C C . LEU A 1 101 ? 4.191 -1.081 -0.326 1.00 95.25 101 LEU A C 1
ATOM 774 O O . LEU A 1 101 ? 3.694 -0.534 -1.314 1.00 95.25 101 LEU A O 1
ATOM 778 N N . SER A 1 102 ? 3.901 -0.689 0.917 1.00 95.06 102 SER A N 1
ATOM 779 C CA . SER A 1 102 ? 2.925 0.377 1.179 1.00 95.06 102 SER A CA 1
ATOM 780 C C . SER A 1 102 ? 3.338 1.722 0.571 1.00 95.06 102 SER A C 1
ATOM 782 O O . SER A 1 102 ? 2.472 2.519 0.220 1.00 95.06 102 SER A O 1
ATOM 784 N N . CYS A 1 103 ? 4.641 1.957 0.379 1.00 95.12 103 CYS A N 1
ATOM 785 C CA . CYS A 1 103 ? 5.162 3.168 -0.259 1.00 95.12 103 CYS A CA 1
ATOM 786 C C . CYS A 1 103 ? 5.040 3.188 -1.787 1.00 95.12 103 CYS A C 1
ATOM 788 O O . CYS A 1 103 ? 5.114 4.256 -2.381 1.00 95.12 103 CYS A O 1
ATOM 790 N N . GLN A 1 104 ? 4.869 2.028 -2.427 1.00 95.06 104 GLN A N 1
ATOM 791 C CA . GLN A 1 104 ? 4.698 1.912 -3.882 1.00 95.06 104 GLN A CA 1
ATOM 792 C C . GLN A 1 104 ? 3.240 1.637 -4.272 1.00 95.06 104 GLN A C 1
ATOM 794 O O . GLN A 1 104 ? 2.894 1.633 -5.451 1.00 95.06 104 GLN A O 1
ATOM 799 N N . THR A 1 105 ? 2.371 1.417 -3.285 1.00 94.12 105 THR A N 1
ATOM 800 C CA . THR A 1 105 ? 0.974 1.045 -3.498 1.00 94.12 105 THR A CA 1
ATOM 801 C C . THR A 1 105 ? 0.062 2.226 -3.194 1.00 94.12 105 THR A C 1
ATOM 803 O O . THR A 1 105 ? 0.089 2.778 -2.094 1.00 94.12 105 THR A O 1
ATOM 806 N N . LEU A 1 106 ? -0.777 2.600 -4.162 1.00 93.50 106 LEU A N 1
ATOM 807 C CA . LEU A 1 106 ? -1.806 3.625 -3.978 1.00 93.50 106 LEU A CA 1
ATOM 808 C C . LEU A 1 106 ? -2.950 3.102 -3.108 1.00 93.50 106 LEU A C 1
ATOM 810 O O . LEU A 1 106 ? -3.398 1.966 -3.281 1.00 93.50 106 LEU A O 1
ATOM 814 N N . ALA A 1 107 ? -3.461 3.950 -2.216 1.00 92.88 107 ALA A N 1
ATOM 815 C CA . ALA A 1 107 ? -4.623 3.609 -1.410 1.00 92.88 107 ALA A CA 1
ATOM 816 C C . ALA A 1 107 ? -5.859 3.404 -2.304 1.00 92.88 107 ALA A C 1
ATOM 818 O O . ALA A 1 107 ? -6.108 4.168 -3.241 1.00 92.88 107 ALA A O 1
ATOM 819 N N . LYS A 1 108 ? -6.650 2.366 -2.010 1.00 93.12 108 LYS A N 1
ATOM 820 C CA . LYS A 1 108 ? -7.939 2.076 -2.657 1.00 93.12 108 LYS A CA 1
ATOM 821 C C . LYS A 1 108 ? -9.013 1.822 -1.608 1.00 93.12 108 LYS A C 1
ATOM 823 O O . LYS A 1 108 ? -8.726 1.406 -0.489 1.00 93.12 108 LYS A O 1
ATOM 828 N N . SER A 1 109 ? -10.258 2.113 -1.971 1.00 90.44 109 SER A N 1
ATOM 829 C CA . SER A 1 109 ? -11.404 1.953 -1.079 1.00 90.44 109 SER A CA 1
ATOM 830 C C . SER A 1 109 ? -11.716 0.478 -0.859 1.00 90.44 109 SER A C 1
ATOM 832 O O . SER A 1 109 ? -11.726 -0.292 -1.820 1.00 90.44 109 SER A O 1
ATOM 834 N N . GLY A 1 110 ? -12.024 0.099 0.381 1.00 89.38 110 GLY A N 1
ATOM 835 C CA . GLY A 1 110 ? -12.402 -1.277 0.719 1.00 89.38 110 GLY A CA 1
ATOM 836 C C . GLY A 1 110 ? -11.224 -2.249 0.819 1.00 89.38 110 GLY A C 1
ATOM 837 O O . GLY A 1 110 ? -11.442 -3.455 0.914 1.00 89.38 110 GLY A O 1
ATOM 838 N N . LEU A 1 111 ? -9.986 -1.744 0.818 1.00 94.19 111 LEU A N 1
ATOM 839 C CA . LEU A 1 111 ? -8.824 -2.564 1.142 1.00 94.19 111 LEU A CA 1
ATOM 840 C C . LEU A 1 111 ? -8.846 -2.946 2.621 1.00 94.19 111 LEU A C 1
ATOM 842 O O . LEU A 1 111 ? -9.168 -2.130 3.488 1.00 94.19 111 LEU A O 1
ATOM 846 N N . VAL A 1 112 ? -8.431 -4.175 2.901 1.00 96.00 112 VAL A N 1
ATOM 847 C CA . VAL A 1 112 ? -8.062 -4.604 4.250 1.00 96.00 112 VAL A CA 1
ATOM 848 C C . VAL A 1 112 ? -6.606 -5.012 4.192 1.00 96.00 112 VAL A C 1
ATOM 850 O O . VAL A 1 112 ? -6.252 -5.939 3.463 1.00 96.00 112 VAL A O 1
AT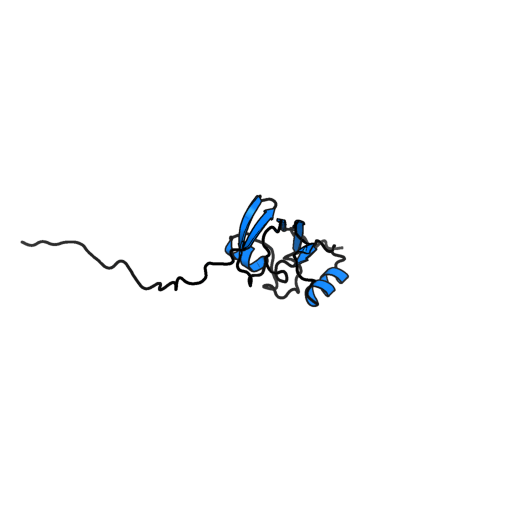OM 853 N N . ILE A 1 113 ? -5.761 -4.313 4.941 1.00 95.69 113 ILE A N 1
ATOM 854 C CA . ILE A 1 113 ? -4.323 -4.567 4.977 1.00 95.69 113 ILE A CA 1
ATOM 855 C C . ILE A 1 113 ? -3.885 -4.960 6.380 1.00 95.69 113 ILE A C 1
ATOM 857 O O . ILE A 1 113 ? -4.487 -4.573 7.381 1.00 95.69 113 ILE A O 1
ATOM 861 N N . ARG A 1 114 ? -2.785 -5.696 6.456 1.00 94.94 114 ARG A N 1
ATOM 862 C CA . ARG A 1 114 ? -2.093 -6.023 7.695 1.00 94.94 114 ARG A CA 1
ATOM 863 C C . ARG A 1 114 ? -0.670 -5.504 7.613 1.00 94.94 114 ARG A C 1
ATOM 865 O O . ARG A 1 114 ? 0.061 -5.828 6.676 1.00 94.94 114 ARG A O 1
ATOM 872 N N . ARG A 1 115 ? -0.268 -4.709 8.603 1.00 91.44 115 ARG A N 1
ATOM 873 C CA . ARG A 1 115 ? 1.128 -4.279 8.726 1.00 91.44 115 ARG A CA 1
ATOM 874 C C . ARG A 1 115 ? 1.977 -5.486 9.113 1.00 91.44 115 ARG A C 1
ATOM 876 O O . ARG A 1 115 ? 1.628 -6.213 10.044 1.00 91.44 115 ARG A O 1
ATOM 883 N N . LYS A 1 116 ? 3.079 -5.721 8.397 1.00 87.19 116 LYS A N 1
ATOM 884 C CA . LYS A 1 116 ? 4.055 -6.740 8.785 1.00 87.19 116 LYS A CA 1
ATOM 885 C C . LYS A 1 116 ? 5.206 -6.046 9.497 1.00 87.19 116 LYS A C 1
ATOM 887 O O . LYS A 1 116 ? 5.801 -5.125 8.954 1.00 87.19 116 LYS A O 1
ATOM 892 N N . ASN A 1 117 ? 5.560 -6.531 10.682 1.00 74.56 117 ASN A N 1
ATOM 893 C CA . ASN A 1 117 ? 6.844 -6.182 11.279 1.00 74.56 117 ASN A CA 1
ATOM 894 C C . ASN A 1 117 ? 7.928 -6.912 10.486 1.00 74.56 117 ASN A C 1
ATOM 896 O O . ASN A 1 117 ? 8.128 -8.119 10.655 1.00 74.56 117 ASN A O 1
ATOM 900 N N . TYR A 1 118 ? 8.578 -6.199 9.567 1.00 66.38 118 TYR A N 1
ATOM 901 C CA . TYR A 1 118 ? 9.673 -6.754 8.786 1.00 66.38 118 TYR A CA 1
ATOM 902 C C . TYR A 1 118 ? 10.917 -6.880 9.672 1.00 66.38 118 TYR A C 1
ATOM 904 O O . TYR A 1 118 ? 11.774 -6.004 9.722 1.00 66.38 118 TYR A O 1
ATOM 912 N N . SER A 1 119 ? 11.027 -7.997 10.387 1.00 56.19 119 SER A N 1
ATOM 913 C CA . SER A 1 119 ? 12.284 -8.398 11.011 1.00 56.19 119 SER A CA 1
ATOM 914 C C . SER A 1 119 ? 13.164 -9.023 9.932 1.00 56.19 119 SER A C 1
ATOM 916 O O . SER A 1 119 ? 12.837 -10.085 9.396 1.00 56.19 119 SER A O 1
ATOM 918 N N . TYR A 1 120 ? 14.264 -8.351 9.580 1.00 52.25 120 TYR A N 1
ATOM 919 C CA . TYR A 1 120 ? 15.296 -8.927 8.723 1.00 52.25 120 TYR A CA 1
ATOM 920 C C . TYR A 1 120 ? 15.803 -10.214 9.384 1.00 52.25 120 TYR A C 1
ATOM 922 O O . TYR A 1 120 ? 16.542 -10.169 10.367 1.00 52.25 120 TYR A O 1
ATOM 930 N N . LYS A 1 121 ? 15.376 -11.375 8.875 1.00 47.75 121 LYS A N 1
ATOM 931 C CA . LYS A 1 121 ? 15.962 -12.651 9.275 1.00 47.75 121 LYS A CA 1
ATOM 932 C C . LYS A 1 121 ? 17.338 -12.735 8.632 1.00 47.75 121 LYS A C 1
ATOM 934 O O . LYS A 1 121 ? 17.449 -13.058 7.452 1.00 47.75 121 LYS A O 1
ATOM 939 N N . SER A 1 122 ? 18.371 -12.431 9.406 1.00 39.06 122 SER A N 1
ATOM 940 C CA . SER A 1 122 ? 19.739 -12.834 9.099 1.00 39.06 122 SER A CA 1
ATOM 941 C C . SER A 1 122 ? 19.726 -14.348 8.859 1.00 39.06 122 SER A C 1
ATOM 943 O O . SER A 1 122 ? 19.355 -15.097 9.764 1.00 39.06 122 SER A O 1
ATOM 945 N N . LYS A 1 123 ? 20.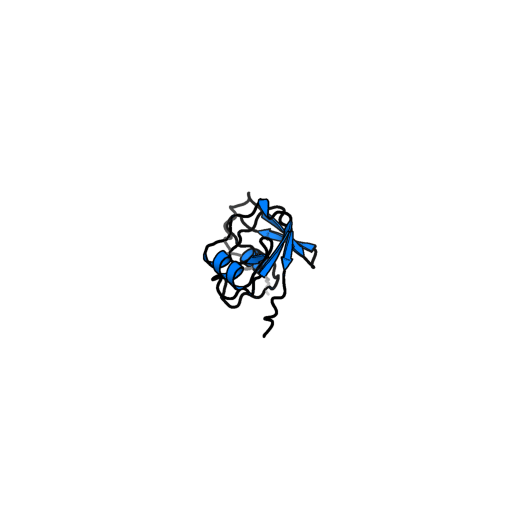026 -14.788 7.633 1.00 42.75 123 LYS A N 1
ATOM 946 C CA . LYS A 1 123 ? 20.424 -16.181 7.393 1.00 42.75 123 LYS A CA 1
ATOM 947 C C . LYS A 1 123 ? 21.795 -16.424 8.008 1.00 42.75 123 LYS A C 1
ATOM 949 O O . LYS A 1 123 ? 22.614 -15.479 7.967 1.00 42.75 123 LYS A O 1
#

Radius of gyration: 20.75 Å; chains: 1; bounding box: 36×73×50 Å

Sequence (123 aa):
MRWKGVSSLFKKNLKINSQSSKDAIVFRVLPEEADVNASQSQTILDALLAAEMEIDHSCGGMGSCGTCLIEVITGLDCLPPRTEVENDMATDRQWDEKERLSCQTLAKSGLVIRRKNYSYKSK